Protein AF-A0A3D2FMC8-F1 (afdb_monomer_lite)

Secondary structure (DSSP, 8-state):
-HHHHHHHHHHHHHHHHHHHHHHHHHHHHHHHHHHHHHHHHHHHHHHH-PPTT--HHHHHHHHHHHHHTTPPP-----

pLDDT: mean 88.37, std 10.58, range [59.84, 98.38]

Structure (mmCIF, N/CA/C/O backbone):
data_AF-A0A3D2FMC8-F1
#
_entry.id   AF-A0A3D2FMC8-F1
#
loop_
_atom_site.group_PDB
_atom_site.id
_atom_site.type_symbol
_atom_site.label_atom_id
_atom_site.label_alt_id
_atom_site.label_comp_id
_atom_site.label_asym_id
_atom_site.label_entity_id
_atom_site.l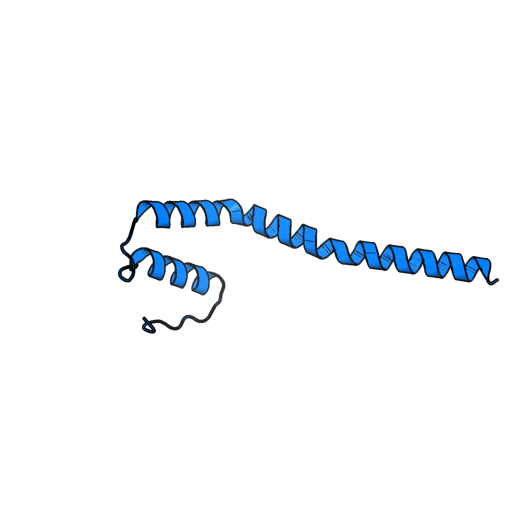abel_seq_id
_atom_site.pdbx_PDB_ins_code
_atom_site.Cartn_x
_atom_site.Cartn_y
_atom_site.Cartn_z
_atom_site.occupancy
_atom_site.B_iso_or_equiv
_atom_site.auth_seq_id
_atom_site.auth_comp_id
_atom_site.auth_asym_id
_atom_site.auth_atom_id
_atom_site.pdbx_PDB_model_num
ATOM 1 N N . MET A 1 1 ? 46.143 -8.426 -32.285 1.00 63.25 1 MET A N 1
ATOM 2 C CA . MET A 1 1 ? 44.762 -8.928 -32.475 1.00 63.25 1 MET A CA 1
ATOM 3 C C . MET A 1 1 ? 44.116 -9.410 -31.175 1.00 63.25 1 MET A C 1
ATOM 5 O O . MET A 1 1 ? 43.124 -8.822 -30.773 1.00 63.25 1 MET A O 1
ATOM 9 N N . ILE A 1 2 ? 44.704 -10.375 -30.449 1.00 67.75 2 ILE A N 1
ATOM 10 C CA . ILE A 1 2 ? 44.138 -10.919 -29.190 1.00 67.75 2 ILE A CA 1
ATOM 11 C C . ILE A 1 2 ? 43.873 -9.851 -28.109 1.00 67.75 2 ILE A C 1
ATOM 13 O O . ILE A 1 2 ? 42.832 -9.885 -27.460 1.00 67.75 2 ILE A O 1
ATOM 17 N N . LYS A 1 3 ? 44.777 -8.875 -27.920 1.00 66.12 3 LYS A N 1
ATOM 18 C CA . LYS A 1 3 ? 44.587 -7.804 -26.921 1.00 66.12 3 LYS A CA 1
ATOM 19 C C . LYS A 1 3 ? 43.340 -6.959 -27.212 1.00 66.12 3 LYS A C 1
ATOM 21 O O . LYS A 1 3 ? 42.573 -6.688 -26.302 1.00 66.12 3 LYS A O 1
ATOM 26 N N . PHE A 1 4 ? 43.106 -6.625 -28.482 1.00 70.81 4 PHE A N 1
ATOM 27 C CA . PHE A 1 4 ? 41.944 -5.850 -28.928 1.00 70.81 4 PHE A CA 1
ATOM 28 C C . PHE A 1 4 ? 40.627 -6.599 -28.674 1.00 70.81 4 PHE A C 1
ATOM 30 O O . PHE A 1 4 ? 39.688 -6.029 -28.129 1.00 70.81 4 PHE A O 1
ATOM 37 N N . PHE A 1 5 ? 40.600 -7.907 -28.952 1.00 71.25 5 PHE A N 1
ATOM 38 C CA . PHE A 1 5 ? 39.454 -8.768 -28.646 1.00 71.25 5 PHE A CA 1
ATOM 39 C C . PHE A 1 5 ? 39.177 -8.864 -27.133 1.00 71.25 5 PHE A C 1
ATOM 41 O O . PHE A 1 5 ? 38.026 -8.873 -26.705 1.00 71.25 5 PHE A O 1
ATOM 48 N N . LYS A 1 6 ? 40.232 -8.853 -26.307 1.00 70.56 6 LYS A N 1
ATOM 49 C CA . LYS A 1 6 ? 40.128 -8.831 -24.840 1.00 70.56 6 LYS A CA 1
ATOM 50 C C . LYS A 1 6 ? 39.501 -7.535 -24.313 1.00 70.56 6 LYS A C 1
ATOM 52 O O . LYS A 1 6 ? 38.622 -7.598 -23.459 1.00 70.56 6 LYS A O 1
ATOM 57 N N . TYR A 1 7 ? 39.914 -6.377 -24.835 1.00 79.81 7 TYR A N 1
ATOM 58 C CA . TYR A 1 7 ? 39.323 -5.085 -24.462 1.00 79.81 7 TYR A CA 1
ATOM 59 C C . TYR A 1 7 ? 37.867 -4.963 -24.923 1.00 79.81 7 TYR A C 1
ATOM 61 O O . TYR A 1 7 ? 37.036 -4.441 -24.186 1.00 79.81 7 TYR A O 1
ATOM 69 N N . PHE A 1 8 ? 37.543 -5.507 -26.098 1.00 81.44 8 PHE A N 1
ATOM 70 C CA . PHE A 1 8 ? 36.173 -5.551 -26.605 1.00 81.44 8 PHE A CA 1
ATOM 71 C C . PHE A 1 8 ? 35.261 -6.431 -25.735 1.00 81.44 8 PHE A C 1
ATOM 73 O O . PHE A 1 8 ? 34.174 -6.013 -25.345 1.00 81.44 8 PHE A O 1
ATOM 80 N N . SER A 1 9 ? 35.738 -7.619 -25.351 1.00 75.81 9 SER A N 1
ATOM 81 C CA . SER A 1 9 ? 35.027 -8.515 -24.431 1.00 75.81 9 SER A CA 1
ATOM 82 C C . SER A 1 9 ? 34.816 -7.880 -23.048 1.00 75.81 9 SER A C 1
ATOM 84 O O . SER A 1 9 ? 33.727 -7.968 -22.485 1.00 75.81 9 SER A O 1
ATOM 86 N N . PHE A 1 10 ? 35.817 -7.167 -22.528 1.00 80.25 10 PHE A N 1
ATOM 87 C CA . PHE A 1 10 ? 35.713 -6.451 -21.255 1.00 80.25 10 PHE A CA 1
ATOM 88 C C . PHE A 1 10 ? 34.681 -5.310 -21.298 1.00 80.25 10 PHE A C 1
ATOM 90 O O . PHE A 1 10 ? 33.893 -5.155 -20.365 1.00 80.25 10 PHE A O 1
ATOM 97 N N . LEU A 1 11 ? 34.626 -4.555 -22.401 1.00 81.31 11 LEU A N 1
ATOM 98 C CA . LEU A 1 11 ? 33.648 -3.482 -22.596 1.00 81.31 11 LEU A CA 1
ATOM 99 C C . LEU A 1 11 ? 32.205 -4.017 -22.649 1.00 81.31 11 LEU A C 1
ATOM 101 O O . LEU A 1 11 ? 31.292 -3.408 -22.091 1.00 81.31 11 LEU A O 1
ATOM 105 N N . PHE A 1 12 ? 32.008 -5.183 -23.268 1.00 81.56 12 PHE A N 1
ATOM 106 C CA . PHE A 1 12 ? 30.701 -5.835 -23.350 1.00 81.56 12 PHE A CA 1
ATOM 107 C C . PHE A 1 12 ? 30.172 -6.263 -21.970 1.00 81.56 12 PHE A C 1
ATOM 109 O O . PHE A 1 12 ? 29.002 -6.048 -21.655 1.00 81.56 12 PHE A O 1
ATOM 116 N N . ILE A 1 13 ? 31.045 -6.792 -21.106 1.00 82.12 13 ILE A N 1
ATOM 117 C CA . ILE A 1 13 ? 30.677 -7.202 -19.740 1.00 82.12 13 ILE A CA 1
ATOM 118 C C . ILE A 1 13 ? 30.259 -5.991 -18.892 1.00 82.12 13 ILE A C 1
ATOM 120 O O . ILE A 1 13 ? 29.267 -6.064 -18.168 1.00 82.12 13 ILE A O 1
ATOM 124 N N . ILE A 1 14 ? 30.958 -4.857 -19.013 1.00 82.75 14 ILE A N 1
ATOM 125 C CA . ILE A 1 14 ? 30.605 -3.623 -18.289 1.00 82.75 14 ILE A CA 1
ATOM 126 C C . ILE A 1 14 ? 29.210 -3.128 -18.691 1.00 82.75 14 ILE A C 1
ATOM 128 O O . ILE A 1 14 ? 28.417 -2.749 -17.830 1.00 82.75 14 ILE A O 1
ATOM 132 N N . SER A 1 15 ? 28.878 -3.176 -19.983 1.00 79.69 15 SER A N 1
ATOM 133 C CA . SER A 1 15 ? 27.560 -2.762 -20.478 1.00 79.69 15 SER A CA 1
ATOM 134 C C . SER A 1 15 ? 26.421 -3.618 -19.903 1.00 79.69 15 SER A C 1
ATOM 136 O O . SER A 1 15 ? 25.405 -3.073 -19.464 1.00 79.69 15 SER A O 1
ATOM 138 N N . ALA A 1 16 ? 26.610 -4.939 -19.811 1.00 79.56 16 ALA A N 1
ATOM 139 C CA . ALA A 1 16 ? 25.612 -5.855 -19.253 1.00 79.56 16 ALA A CA 1
ATOM 140 C C . ALA A 1 16 ? 25.336 -5.606 -17.757 1.00 79.56 16 ALA A C 1
ATOM 142 O O . ALA A 1 16 ? 24.186 -5.656 -17.314 1.00 79.56 16 ALA A O 1
ATOM 143 N N . VAL A 1 17 ? 26.375 -5.284 -16.976 1.00 80.38 17 VAL A N 1
ATOM 144 C CA . VAL A 1 17 ? 26.238 -4.988 -15.537 1.00 80.38 17 VAL A CA 1
ATOM 145 C C . VAL A 1 17 ? 25.468 -3.683 -15.297 1.00 80.38 17 VAL A C 1
ATOM 147 O O . VAL A 1 17 ? 24.664 -3.612 -14.365 1.00 80.38 17 VAL A O 1
ATOM 150 N N . LEU A 1 18 ? 25.661 -2.667 -16.146 1.00 74.94 18 LEU A N 1
ATOM 151 C CA . LEU A 1 18 ? 24.951 -1.385 -16.043 1.00 74.94 18 LEU A CA 1
ATOM 152 C C . LEU A 1 18 ? 23.457 -1.518 -16.379 1.00 74.94 18 LEU A C 1
ATOM 154 O O . LEU A 1 18 ? 22.617 -0.969 -15.663 1.00 74.94 18 LEU A O 1
ATOM 158 N N . PHE A 1 19 ? 23.109 -2.304 -17.404 1.00 75.69 19 PHE A N 1
ATOM 159 C CA . PHE A 1 19 ? 21.709 -2.571 -17.765 1.00 75.69 19 PHE A CA 1
ATOM 160 C C . PHE A 1 19 ? 20.930 -3.280 -16.644 1.00 75.69 19 PHE A C 1
ATOM 162 O O . PHE A 1 19 ? 19.759 -2.976 -16.418 1.00 75.69 19 PHE A O 1
ATOM 169 N N . GLY A 1 20 ? 21.582 -4.166 -15.883 1.00 71.69 20 GLY A N 1
ATOM 170 C CA . GLY A 1 20 ? 20.955 -4.896 -14.774 1.00 71.69 20 GLY A CA 1
ATOM 171 C C . GLY A 1 20 ? 20.564 -4.044 -13.555 1.00 71.69 20 GLY A C 1
ATOM 172 O O . GLY A 1 20 ? 19.779 -4.500 -12.723 1.00 71.69 20 GLY A O 1
ATOM 173 N N . GLN A 1 21 ? 21.078 -2.813 -13.419 1.00 75.38 21 GLN A N 1
ATOM 174 C CA . GLN A 1 21 ? 20.726 -1.913 -12.304 1.00 75.38 21 GLN A CA 1
ATOM 175 C C . GLN A 1 21 ? 19.565 -0.963 -12.636 1.00 75.38 21 GLN A C 1
ATOM 177 O O . GLN A 1 21 ? 18.946 -0.419 -11.721 1.00 75.38 21 GLN A O 1
ATOM 182 N N . LEU A 1 22 ? 19.230 -0.790 -13.921 1.00 69.00 22 LEU A N 1
ATOM 183 C CA . LEU A 1 22 ? 18.225 0.176 -14.376 1.00 69.00 22 LEU A CA 1
ATOM 184 C C . LEU A 1 22 ? 16.827 -0.128 -13.806 1.00 69.00 22 LEU A C 1
ATOM 186 O O . LEU A 1 22 ? 16.121 0.773 -13.360 1.00 69.00 22 LEU A O 1
ATOM 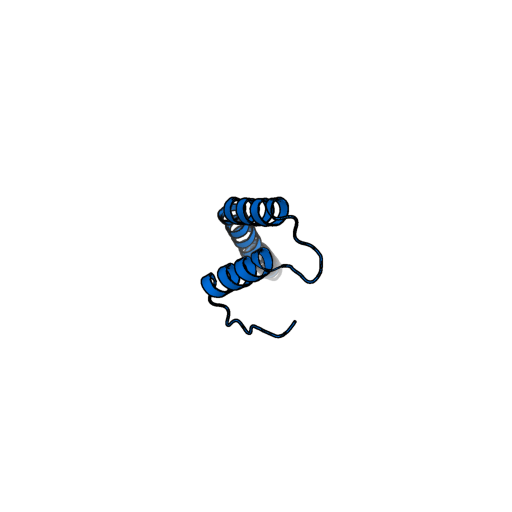190 N N . GLY A 1 23 ? 16.458 -1.411 -13.732 1.00 72.06 23 GLY A N 1
ATOM 191 C CA . GLY A 1 23 ? 15.162 -1.836 -13.194 1.00 72.06 23 GLY A CA 1
ATOM 192 C C . GLY A 1 23 ? 14.978 -1.543 -11.702 1.00 72.06 23 GLY A C 1
ATOM 193 O O . GLY A 1 23 ? 13.867 -1.249 -11.271 1.00 72.06 23 GLY A O 1
ATOM 194 N N . LYS A 1 24 ? 16.057 -1.558 -10.907 1.00 77.12 24 LYS A N 1
ATOM 195 C CA . LYS A 1 24 ? 15.974 -1.327 -9.454 1.00 77.12 24 LYS A CA 1
ATOM 196 C C . LYS A 1 24 ? 15.604 0.114 -9.122 1.00 77.12 24 LYS A C 1
ATOM 198 O O . LYS A 1 24 ? 14.788 0.341 -8.234 1.00 77.12 24 LYS A O 1
ATOM 203 N N . LYS A 1 25 ? 16.178 1.073 -9.856 1.00 80.81 25 LYS A N 1
ATOM 204 C CA . LYS A 1 25 ? 15.888 2.499 -9.678 1.00 80.81 25 LYS A CA 1
ATOM 205 C C . LYS A 1 25 ? 14.421 2.808 -9.992 1.00 80.81 25 LYS A C 1
ATOM 207 O O . LYS A 1 25 ? 13.759 3.456 -9.193 1.00 80.81 25 LYS A O 1
ATOM 212 N N . ASN A 1 26 ? 13.893 2.249 -11.079 1.00 87.25 26 ASN A N 1
ATOM 213 C CA . ASN A 1 26 ? 12.495 2.449 -11.468 1.00 87.25 26 ASN A CA 1
ATOM 214 C C . ASN A 1 26 ? 11.511 1.878 -10.431 1.00 87.25 26 ASN A C 1
ATOM 216 O O . ASN A 1 26 ? 10.473 2.477 -10.157 1.00 87.25 26 ASN A O 1
ATOM 220 N N . ILE A 1 27 ? 11.835 0.729 -9.825 1.00 89.31 27 ILE A N 1
ATOM 221 C CA . ILE A 1 27 ? 11.017 0.144 -8.752 1.00 89.31 27 ILE A CA 1
ATOM 222 C C . ILE A 1 27 ? 11.032 1.050 -7.518 1.00 89.31 27 ILE A C 1
ATOM 224 O O . ILE A 1 27 ? 9.961 1.344 -6.986 1.00 89.31 27 ILE A O 1
ATOM 228 N N . GLN A 1 28 ? 12.213 1.520 -7.101 1.00 91.19 28 GLN A N 1
ATOM 229 C CA . GLN A 1 28 ? 12.366 2.437 -5.968 1.00 91.19 28 GLN A CA 1
ATOM 230 C C . GLN A 1 28 ? 11.538 3.714 -6.164 1.00 91.19 28 GLN A C 1
ATOM 232 O O . GLN A 1 28 ? 10.737 4.058 -5.298 1.00 91.19 28 GLN A O 1
ATOM 237 N N . GLU A 1 29 ? 11.653 4.360 -7.327 1.00 93.75 29 GLU A N 1
ATOM 238 C CA . GLU A 1 29 ? 10.871 5.557 -7.664 1.00 93.75 29 GLU A CA 1
ATOM 239 C C . GLU A 1 29 ? 9.361 5.278 -7.621 1.00 93.75 29 GLU A C 1
ATOM 241 O O . GLU A 1 29 ? 8.597 6.075 -7.081 1.00 93.75 29 GLU A O 1
ATOM 246 N N . SER A 1 30 ? 8.917 4.115 -8.110 1.00 93.25 30 SER A N 1
ATOM 247 C CA . SER A 1 30 ? 7.496 3.741 -8.059 1.00 93.25 30 SER A CA 1
ATOM 248 C C . SER A 1 30 ? 6.971 3.553 -6.627 1.00 93.25 30 SER A C 1
ATOM 250 O O . SER A 1 30 ? 5.801 3.819 -6.355 1.00 93.25 30 SER A O 1
ATOM 252 N N . ILE A 1 31 ? 7.819 3.085 -5.704 1.00 94.19 31 ILE A N 1
ATOM 253 C CA . ILE A 1 31 ? 7.470 2.931 -4.286 1.00 94.19 31 ILE A CA 1
ATOM 254 C C . ILE A 1 31 ? 7.389 4.307 -3.629 1.00 94.19 31 ILE A C 1
ATOM 256 O O . ILE A 1 31 ? 6.421 4.582 -2.923 1.00 94.19 31 ILE A O 1
ATOM 260 N N . GLU A 1 32 ? 8.363 5.180 -3.895 1.00 96.75 32 GLU A N 1
ATOM 261 C CA . GLU A 1 32 ? 8.383 6.553 -3.379 1.00 96.75 32 GLU A CA 1
ATOM 262 C C . GLU A 1 32 ? 7.157 7.350 -3.841 1.00 96.75 32 GLU A C 1
ATOM 264 O O . GLU A 1 32 ? 6.520 8.021 -3.029 1.00 96.75 32 GLU A O 1
ATOM 269 N N . GLN A 1 33 ? 6.755 7.197 -5.106 1.00 97.31 33 GLN A N 1
ATOM 270 C CA . GLN A 1 33 ? 5.546 7.823 -5.653 1.00 97.31 33 GLN A CA 1
ATOM 271 C C . GLN A 1 33 ? 4.263 7.404 -4.919 1.00 97.31 33 GLN A C 1
ATOM 273 O O . GLN A 1 33 ? 3.358 8.221 -4.769 1.00 97.31 33 GLN A O 1
ATOM 278 N N . ARG A 1 34 ? 4.184 6.158 -4.431 1.00 96.81 34 ARG A N 1
ATOM 279 C CA . ARG A 1 34 ? 3.010 5.612 -3.719 1.00 96.81 34 ARG A CA 1
ATOM 280 C C . ARG A 1 34 ? 3.125 5.669 -2.196 1.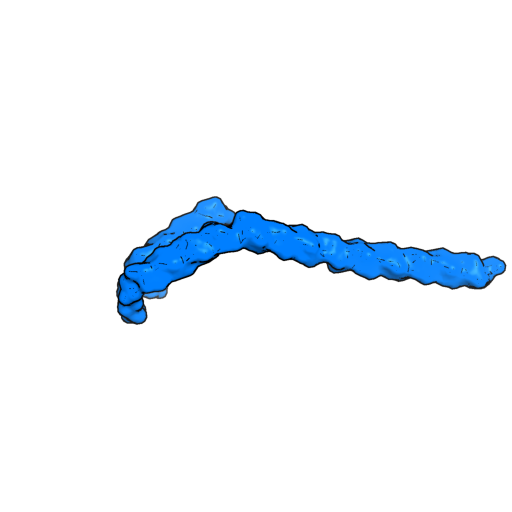00 96.81 34 ARG A C 1
ATOM 282 O O . ARG A 1 34 ? 2.196 5.279 -1.490 1.00 96.81 34 ARG A O 1
ATOM 289 N N . ALA A 1 35 ? 4.240 6.170 -1.662 1.00 98.00 35 ALA A N 1
ATOM 290 C CA . ALA A 1 35 ? 4.509 6.171 -0.226 1.00 98.00 35 ALA A CA 1
ATOM 291 C C . ALA A 1 35 ? 3.397 6.865 0.574 1.00 98.00 35 ALA A C 1
ATOM 293 O O . ALA A 1 35 ? 3.014 6.388 1.644 1.00 98.00 35 ALA A O 1
ATOM 294 N N . LYS A 1 36 ? 2.834 7.955 0.035 1.00 98.19 36 LYS A N 1
ATOM 295 C CA . LYS A 1 36 ? 1.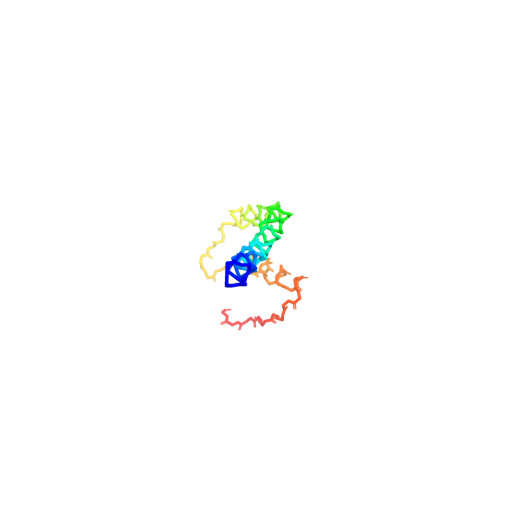755 8.683 0.706 1.00 98.19 36 LYS A CA 1
ATOM 296 C C . LYS A 1 36 ? 0.458 7.878 0.785 1.00 98.19 36 LYS A C 1
ATOM 298 O O . LYS A 1 36 ? -0.213 7.909 1.816 1.00 98.19 36 LYS A O 1
ATOM 303 N N . ASP A 1 37 ? 0.126 7.134 -0.264 1.00 96.56 37 ASP A N 1
ATOM 304 C CA . ASP A 1 37 ? -1.065 6.284 -0.288 1.00 96.56 37 ASP A CA 1
ATOM 305 C C . ASP A 1 37 ? -0.938 5.151 0.732 1.00 96.56 37 ASP A C 1
ATOM 307 O O . ASP A 1 37 ? -1.866 4.898 1.504 1.00 96.56 37 ASP A O 1
ATOM 311 N N . TYR A 1 38 ? 0.245 4.536 0.818 1.00 97.06 38 TYR A N 1
ATOM 312 C CA . TYR A 1 38 ? 0.540 3.520 1.828 1.00 97.06 38 TYR A CA 1
ATOM 313 C C . TYR A 1 38 ? 0.471 4.076 3.252 1.00 97.06 38 TYR A C 1
ATOM 315 O O . TYR A 1 38 ? -0.109 3.432 4.125 1.00 97.06 38 TYR A O 1
ATOM 323 N N . GLU A 1 39 ? 0.999 5.280 3.491 1.00 98.19 39 GLU A N 1
ATOM 324 C CA . GLU A 1 39 ? 0.891 5.958 4.788 1.00 98.19 39 GLU A CA 1
ATOM 325 C C . GLU A 1 39 ? -0.579 6.174 5.183 1.00 98.19 39 GLU A C 1
ATOM 327 O O . GLU A 1 39 ? -0.970 5.889 6.317 1.00 98.19 39 GLU A O 1
ATOM 332 N N . ASN A 1 40 ? -1.408 6.646 4.248 1.00 98.19 40 ASN A N 1
ATOM 333 C CA . ASN A 1 40 ? -2.830 6.892 4.485 1.00 98.19 40 ASN A CA 1
ATOM 334 C C . ASN A 1 40 ? -3.590 5.590 4.786 1.00 98.19 40 ASN A C 1
ATOM 336 O O . ASN A 1 40 ? -4.392 5.545 5.724 1.00 98.19 40 ASN A O 1
ATOM 340 N N . ILE A 1 41 ? -3.316 4.522 4.030 1.00 97.81 41 ILE A N 1
ATOM 341 C CA . ILE A 1 41 ? -3.877 3.185 4.267 1.00 97.81 41 ILE A CA 1
ATOM 342 C C . ILE A 1 41 ? -3.474 2.683 5.658 1.00 97.81 41 ILE A C 1
ATOM 344 O O . ILE A 1 41 ? -4.343 2.302 6.442 1.00 97.81 41 ILE A O 1
ATOM 348 N N . ALA A 1 42 ? -2.184 2.745 6.001 1.00 97.94 42 ALA A N 1
ATOM 349 C CA . ALA A 1 42 ? -1.671 2.278 7.287 1.00 97.94 42 ALA A CA 1
ATOM 350 C C . ALA A 1 42 ? -2.295 3.036 8.468 1.00 97.94 42 ALA A C 1
ATOM 352 O O . ALA A 1 42 ? -2.751 2.416 9.428 1.00 97.94 42 ALA A O 1
ATOM 353 N N . LYS A 1 43 ? -2.388 4.370 8.378 1.00 98.38 43 LYS A N 1
ATOM 354 C CA . LYS A 1 43 ? -3.053 5.201 9.396 1.00 98.38 43 LYS A CA 1
ATOM 355 C C . LYS A 1 43 ? -4.543 4.891 9.525 1.00 98.38 43 LYS A C 1
ATOM 357 O O . LYS A 1 43 ? -5.057 4.905 10.639 1.00 98.38 43 LYS A O 1
ATOM 362 N N . SER A 1 44 ? -5.222 4.595 8.415 1.00 97.94 44 SER A N 1
ATOM 363 C CA . SER A 1 44 ? -6.640 4.211 8.431 1.00 97.94 44 SER A CA 1
ATOM 364 C C . SER A 1 44 ? -6.842 2.892 9.175 1.00 97.94 44 SER A C 1
ATOM 366 O O . SER A 1 44 ? -7.660 2.833 10.089 1.00 97.94 44 SER A O 1
ATOM 368 N N . ILE A 1 45 ? -6.043 1.869 8.845 1.00 96.94 45 ILE A N 1
ATOM 369 C CA . ILE A 1 45 ? -6.086 0.557 9.508 1.00 96.94 45 ILE A CA 1
ATOM 370 C C . ILE A 1 45 ? -5.788 0.703 11.004 1.00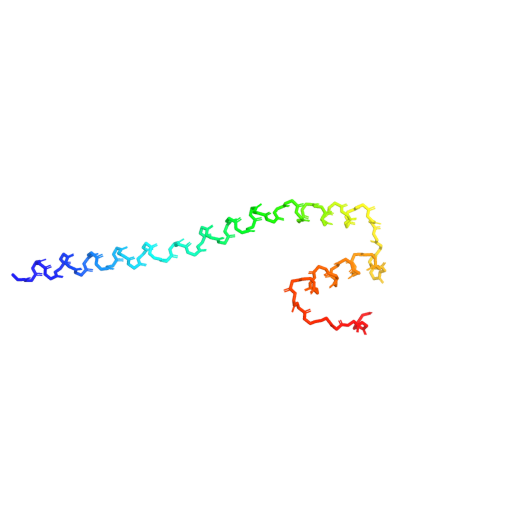 96.94 45 ILE A C 1
ATOM 372 O O . ILE A 1 45 ? -6.556 0.219 11.835 1.00 96.94 45 ILE A O 1
ATOM 376 N N . TRP A 1 46 ? -4.719 1.425 11.353 1.00 96.94 46 TRP A N 1
ATOM 377 C CA . TRP A 1 46 ? -4.354 1.690 12.746 1.00 96.94 46 TRP A CA 1
ATOM 378 C C . TRP A 1 46 ? -5.473 2.398 13.517 1.00 96.94 46 TRP A C 1
ATOM 380 O O . TRP A 1 46 ? -5.764 2.048 14.657 1.00 96.94 46 TRP A O 1
ATOM 390 N N . GLY A 1 47 ? -6.123 3.380 12.889 1.00 98.06 47 GLY A N 1
ATOM 391 C CA . GLY A 1 47 ? -7.212 4.140 13.497 1.00 98.06 47 GLY A CA 1
ATOM 392 C C . GLY A 1 47 ? -8.501 3.342 13.701 1.00 98.06 47 GLY A C 1
ATOM 393 O O . GLY A 1 47 ? -9.306 3.718 14.551 1.00 98.06 47 GLY A O 1
ATOM 394 N N . TRP A 1 48 ? -8.721 2.258 12.950 1.00 97.81 48 TRP A N 1
ATOM 395 C CA . TRP A 1 48 ? -9.901 1.409 13.133 1.00 97.81 48 TRP A CA 1
ATOM 396 C C . TRP A 1 48 ? -9.768 0.435 14.296 1.00 97.81 48 TRP A C 1
ATOM 398 O O . TRP A 1 48 ? -10.789 0.143 14.914 1.00 97.81 48 TRP A O 1
ATOM 408 N N . ALA A 1 49 ? -8.546 -0.022 14.594 1.00 94.50 49 ALA A N 1
ATOM 409 C CA . ALA A 1 49 ? -8.243 -0.909 15.720 1.00 94.50 49 ALA A CA 1
ATOM 410 C C . ALA A 1 49 ? -9.232 -2.092 15.842 1.00 94.50 49 ALA A C 1
ATOM 412 O O . ALA A 1 49 ? -9.749 -2.378 16.923 1.00 94.50 49 ALA A O 1
ATOM 413 N N . GLU A 1 50 ? -9.535 -2.740 14.711 1.00 95.88 50 GLU A N 1
ATOM 414 C CA . GLU A 1 50 ? -10.493 -3.848 14.652 1.00 95.88 50 GLU A CA 1
ATOM 415 C C . GLU A 1 50 ? -9.951 -5.088 15.374 1.00 95.88 50 GLU A C 1
ATOM 417 O O . GLU A 1 50 ? -8.741 -5.320 15.437 1.00 95.88 50 GLU A O 1
ATOM 422 N N . LEU A 1 51 ? -10.863 -5.878 15.941 1.00 94.50 51 LEU A N 1
ATOM 423 C CA . LEU A 1 51 ? -10.517 -7.146 16.572 1.00 94.50 51 LEU A CA 1
ATOM 424 C C . LEU A 1 51 ? -10.165 -8.188 15.510 1.00 94.50 51 LEU A C 1
ATOM 426 O O . LEU A 1 51 ? -10.716 -8.182 14.409 1.00 94.50 51 LEU A O 1
ATOM 430 N N . GLY A 1 52 ? -9.301 -9.127 15.896 1.00 92.19 52 GLY A N 1
ATOM 431 C CA . GLY A 1 52 ? -8.987 -10.287 15.071 1.00 92.19 52 GLY A CA 1
ATOM 432 C C . GLY A 1 52 ? -10.248 -11.068 14.692 1.00 92.19 52 GLY A C 1
ATOM 433 O O . GLY A 1 52 ? -11.084 -11.325 15.562 1.00 92.19 52 GLY A O 1
ATOM 434 N N . TYR A 1 53 ? -10.355 -11.467 13.424 1.00 90.12 53 TYR A N 1
ATOM 435 C CA . TYR A 1 53 ? -11.515 -12.143 12.816 1.00 90.12 53 TYR A CA 1
ATOM 436 C C . TYR A 1 53 ? -12.786 -11.284 12.666 1.00 90.12 53 TYR A C 1
ATOM 438 O O . TYR A 1 53 ? -13.848 -11.818 12.347 1.00 90.12 53 TYR A O 1
ATOM 446 N N . GLN A 1 54 ? -12.711 -9.972 12.906 1.00 93.81 54 GLN A N 1
ATOM 447 C CA . GLN A 1 54 ? -13.824 -9.022 12.746 1.00 93.81 54 GLN A CA 1
ATOM 448 C C . GLN A 1 54 ? -13.394 -7.767 11.963 1.00 93.81 54 GLN A C 1
ATOM 450 O O . GLN A 1 54 ? -13.902 -6.665 12.176 1.00 93.81 54 GLN A O 1
ATOM 455 N N . GLU A 1 55 ? -12.429 -7.929 11.058 1.00 94.06 55 GLU A N 1
ATOM 456 C CA . GLU A 1 55 ? -11.809 -6.883 10.245 1.00 94.06 55 GLU A CA 1
ATOM 457 C C . GLU A 1 55 ? -12.686 -6.419 9.069 1.00 94.06 55 GLU A C 1
ATOM 459 O O . GLU A 1 55 ? -12.315 -6.556 7.900 1.00 94.06 55 GLU A O 1
ATOM 464 N N . GLU A 1 56 ? -13.861 -5.860 9.343 1.00 94.56 56 GLU A N 1
ATOM 465 C CA . GLU A 1 56 ? -14.800 -5.442 8.295 1.00 94.56 56 GLU A CA 1
ATOM 466 C C . GLU A 1 56 ? -14.255 -4.277 7.452 1.00 94.56 56 GLU A C 1
ATOM 468 O O . GLU A 1 56 ? -14.257 -4.323 6.214 1.00 94.56 56 GLU A O 1
ATOM 473 N N . LYS A 1 57 ? -13.741 -3.224 8.100 1.00 97.00 57 LYS A N 1
ATOM 474 C CA . LYS A 1 57 ? -13.259 -2.010 7.420 1.00 97.00 57 LYS A CA 1
ATOM 475 C C . LYS A 1 57 ? -11.926 -2.251 6.734 1.00 97.00 57 LYS A C 1
ATOM 477 O O . LYS A 1 57 ? -11.750 -1.856 5.578 1.00 97.00 57 LYS A O 1
ATOM 482 N N . SER A 1 58 ? -10.995 -2.907 7.418 1.00 96.44 58 SER A N 1
ATOM 483 C CA . SER A 1 58 ? -9.670 -3.204 6.872 1.00 96.44 58 SER A CA 1
ATOM 484 C C . SER A 1 58 ? -9.726 -4.223 5.735 1.00 96.44 58 SER A C 1
ATOM 486 O O . SER A 1 58 ? -9.095 -3.989 4.698 1.00 96.44 58 SER A O 1
ATOM 488 N N . SER A 1 59 ? -10.576 -5.252 5.821 1.00 94.88 59 SER A N 1
ATOM 489 C CA . SER A 1 59 ? -10.803 -6.168 4.694 1.00 94.88 59 SER A CA 1
ATOM 490 C C . SER A 1 59 ? -11.514 -5.486 3.525 1.00 94.88 59 SER A C 1
ATOM 492 O O . SER A 1 59 ? -11.174 -5.733 2.364 1.00 94.88 59 SER A O 1
ATOM 494 N N . ALA A 1 60 ? -12.489 -4.606 3.782 1.00 96.06 60 ALA A N 1
ATOM 495 C CA . ALA A 1 60 ? -13.132 -3.824 2.726 1.00 96.06 60 ALA A CA 1
ATOM 496 C C . ALA A 1 60 ? -12.143 -2.884 2.018 1.00 96.06 60 ALA A C 1
ATOM 498 O O . ALA A 1 60 ? -12.139 -2.820 0.784 1.00 96.06 60 ALA A O 1
ATOM 499 N N . LEU A 1 61 ? -11.275 -2.205 2.776 1.00 97.31 61 LEU A N 1
ATOM 500 C CA . LEU A 1 61 ? -10.226 -1.347 2.229 1.00 97.31 61 LEU A CA 1
ATOM 501 C C . LEU A 1 61 ? -9.258 -2.146 1.356 1.00 97.31 61 LEU A C 1
ATOM 503 O O . LEU A 1 61 ? -9.008 -1.745 0.223 1.00 97.31 61 LEU A O 1
ATOM 507 N N . LEU A 1 62 ? -8.768 -3.290 1.840 1.00 95.56 62 LEU A N 1
ATOM 508 C CA . LEU A 1 62 ? -7.860 -4.154 1.084 1.00 95.56 62 LEU A CA 1
ATOM 509 C C . LEU A 1 62 ? -8.472 -4.583 -0.255 1.00 95.56 62 LEU A C 1
ATOM 511 O O . LEU A 1 62 ? -7.846 -4.419 -1.304 1.00 95.56 62 LEU A O 1
ATOM 515 N N . LYS A 1 63 ? -9.714 -5.084 -0.228 1.00 96.06 63 LYS A N 1
ATOM 516 C CA . LYS A 1 63 ? -10.438 -5.497 -1.441 1.00 96.06 63 LYS A CA 1
ATOM 517 C C . LYS A 1 63 ? -10.567 -4.347 -2.436 1.00 96.06 63 LYS A C 1
ATOM 519 O O . LYS A 1 63 ? -10.333 -4.546 -3.626 1.00 96.06 63 LYS A O 1
ATOM 524 N N . LYS A 1 64 ? -10.911 -3.146 -1.958 1.00 96.88 64 LYS A N 1
ATOM 525 C CA . LYS A 1 64 ? -11.032 -1.953 -2.804 1.00 96.88 64 LYS A CA 1
ATOM 526 C C . LYS A 1 64 ? -9.690 -1.557 -3.418 1.00 96.88 64 LYS A C 1
ATOM 528 O O . LYS A 1 64 ? -9.633 -1.335 -4.622 1.00 96.88 64 LYS A O 1
ATOM 533 N N . THR A 1 65 ? -8.623 -1.505 -2.622 1.00 96.81 65 THR A N 1
ATOM 534 C CA . THR A 1 65 ? -7.279 -1.157 -3.102 1.00 96.81 65 THR A CA 1
ATOM 535 C C . THR A 1 65 ? -6.810 -2.134 -4.178 1.00 96.81 65 THR A C 1
ATOM 537 O O . THR A 1 65 ? -6.398 -1.705 -5.247 1.00 96.81 65 THR A O 1
ATOM 540 N N . LEU A 1 66 ? -6.956 -3.443 -3.956 1.00 96.12 66 LEU A N 1
ATOM 541 C CA . LEU A 1 66 ? -6.589 -4.457 -4.949 1.00 96.12 66 LEU A CA 1
ATOM 542 C C . LEU A 1 66 ? -7.452 -4.371 -6.217 1.00 96.12 66 LEU A C 1
ATOM 544 O O . LEU A 1 66 ? -6.931 -4.453 -7.325 1.00 96.12 66 LEU A O 1
ATOM 548 N N . SER A 1 67 ? -8.763 -4.164 -6.077 1.00 97.19 67 SER A N 1
ATOM 549 C CA . SER A 1 67 ? -9.644 -3.997 -7.237 1.00 97.19 67 SER A CA 1
ATOM 550 C C . SER A 1 67 ? -9.265 -2.774 -8.077 1.00 97.19 67 SER A C 1
ATOM 552 O O . SER A 1 67 ? -9.342 -2.842 -9.301 1.00 97.19 67 SER A O 1
ATOM 554 N N . ASN A 1 68 ? -8.858 -1.668 -7.445 1.00 96.81 68 ASN A N 1
ATOM 555 C CA . ASN A 1 68 ? -8.429 -0.455 -8.146 1.00 96.81 68 ASN A CA 1
ATOM 556 C C . ASN A 1 68 ? -7.140 -0.672 -8.952 1.00 96.81 68 ASN A C 1
ATOM 558 O O . ASN A 1 68 ? -6.991 -0.096 -10.024 1.00 96.81 68 ASN A O 1
ATOM 562 N N . GLU A 1 69 ? -6.248 -1.538 -8.471 1.00 95.81 69 GLU A N 1
ATOM 563 C CA . GLU A 1 69 ? -5.024 -1.951 -9.175 1.00 95.81 69 GLU A CA 1
ATOM 564 C C . GLU A 1 69 ? -5.283 -3.040 -10.240 1.00 95.81 69 GLU A C 1
ATOM 566 O O . GLU A 1 69 ? -4.351 -3.572 -10.841 1.00 95.81 69 GLU A O 1
ATOM 571 N N . GLY A 1 70 ? -6.550 -3.395 -10.490 1.00 97.88 70 GLY A N 1
ATOM 572 C CA . GLY A 1 70 ? -6.950 -4.328 -11.546 1.00 97.88 70 GLY A CA 1
ATOM 573 C C . GLY A 1 70 ? -6.924 -5.808 -11.154 1.00 97.88 70 GLY A C 1
ATOM 574 O O . GLY A 1 70 ? -7.059 -6.671 -12.024 1.00 97.88 70 GLY A O 1
ATOM 575 N N . PHE A 1 71 ? -6.777 -6.135 -9.867 1.00 97.75 71 PHE A N 1
ATOM 576 C CA . PHE A 1 71 ? -6.862 -7.521 -9.406 1.00 97.75 71 PHE A CA 1
ATOM 577 C C . PHE A 1 71 ? -8.312 -8.022 -9.378 1.00 97.75 71 PHE A C 1
ATOM 579 O O . PHE A 1 71 ? -9.235 -7.319 -8.967 1.00 97.75 71 PHE A O 1
ATOM 586 N N . SER A 1 72 ? -8.507 -9.293 -9.740 1.00 96.44 72 SER A N 1
ATOM 587 C CA . SER A 1 72 ? -9.785 -9.987 -9.553 1.00 96.44 72 SER A CA 1
ATOM 588 C C . SER A 1 72 ? -9.957 -10.402 -8.091 1.00 96.44 72 SER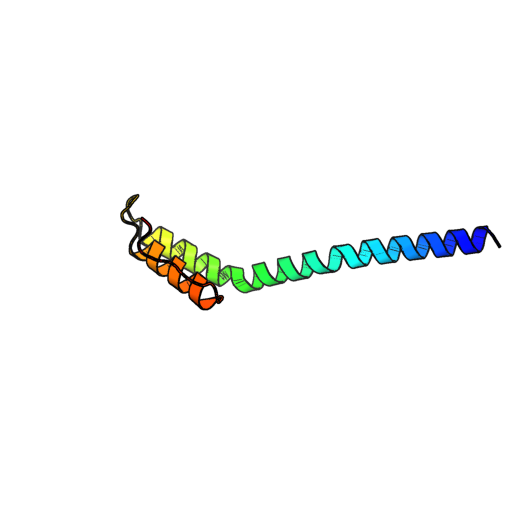 A C 1
ATOM 590 O O . SER A 1 72 ? -9.120 -11.119 -7.544 1.00 96.44 72 SER A O 1
ATOM 592 N N . ILE A 1 73 ? -11.066 -10.002 -7.467 1.00 95.44 73 ILE A N 1
ATOM 593 C CA . ILE A 1 73 ? -11.325 -10.240 -6.041 1.00 95.44 73 ILE A CA 1
ATOM 594 C C . ILE A 1 73 ? -12.334 -11.371 -5.848 1.00 95.44 73 ILE A C 1
ATOM 596 O O . ILE A 1 73 ? -13.435 -11.337 -6.393 1.00 95.44 73 ILE A O 1
ATOM 600 N N . LYS A 1 74 ? -11.991 -12.337 -4.991 1.00 93.75 74 LYS A N 1
ATOM 601 C CA . LYS A 1 74 ? -12.928 -13.335 -4.460 1.00 93.75 74 LYS A CA 1
ATOM 602 C C . LYS A 1 74 ? -13.215 -13.019 -2.992 1.00 93.75 74 LYS A C 1
ATOM 604 O O . LYS A 1 74 ? -12.293 -12.961 -2.188 1.00 93.75 74 LYS A O 1
ATOM 609 N N . SER A 1 75 ? -14.484 -12.800 -2.654 1.00 89.25 75 SER A N 1
ATOM 610 C CA . SER A 1 75 ? -14.935 -12.503 -1.282 1.00 89.25 75 SER A CA 1
ATOM 611 C C . SER A 1 75 ? -15.617 -13.713 -0.634 1.00 89.25 75 SER A C 1
ATOM 613 O O . SER A 1 75 ? -16.006 -14.641 -1.342 1.00 89.25 75 SER A O 1
ATOM 615 N N . GLY A 1 76 ? -15.782 -13.685 0.695 1.00 83.56 76 GLY A N 1
ATOM 616 C CA . GLY A 1 76 ? -16.510 -14.717 1.450 1.00 83.56 76 GLY A CA 1
ATOM 617 C C . GLY A 1 76 ? -15.739 -16.027 1.626 1.00 83.56 76 GLY A C 1
ATOM 618 O O . GLY A 1 76 ? -16.334 -17.098 1.600 1.00 83.56 76 GLY A O 1
ATOM 619 N N . VAL A 1 77 ? -14.408 -15.948 1.714 1.00 77.44 77 VAL A N 1
ATOM 620 C CA . VAL A 1 77 ? -13.520 -17.104 1.950 1.00 77.44 77 VAL A CA 1
ATOM 621 C C . VAL A 1 77 ? -13.140 -17.283 3.424 1.00 77.44 77 VAL A C 1
ATOM 623 O O . VAL A 1 77 ? -12.564 -18.310 3.770 1.00 77.44 77 VAL A O 1
ATOM 626 N N . ALA A 1 78 ? -13.455 -16.292 4.255 1.00 59.84 78 ALA A N 1
ATOM 627 C CA . ALA A 1 78 ? -13.253 -16.241 5.695 1.00 59.84 78 ALA A CA 1
ATOM 628 C C . ALA A 1 78 ? -14.501 -15.618 6.326 1.00 59.84 78 ALA A C 1
ATOM 630 O O . ALA A 1 78 ? -15.112 -14.764 5.631 1.00 59.84 78 ALA A O 1
#

Radius of gyration: 23.4 Å; chains: 1; bounding box: 61×26×49 Å

Sequence (78 aa):
MIKFFKYFSFLFIISAVLFGQLGKKNIQESIEQRAKDYENIAKSIWGWAELGYQEEKSSALLKKTLSNEGFSIKSGVA

Foldseek 3Di:
DVVVVVVVVVVVVVVVVVVVCPVVVVVVVVCVVCVVVVVVLVVVQVVVPDDPPGPPPNVVVVQVVCVVVVDDDDDDPD